Protein AF-A0A962QBE0-F1 (afdb_monomer_lite)

pLDDT: mean 89.93, std 5.44, range [68.56, 96.56]

Sequence (45 aa):
MSKSLKNVVNPDDIVEEYGADSLRLYEMYMAEFKDTAPWDTKNII

Foldseek 3Di:
DDPVVVPDDDVVVVCVVQNDVLVVVCVPPQDPPVDDGDDDSVPSD

Secondary structure (DSSP, 8-state):
--TTTT-PPPHHHHHHHH-HHHHHHHHHHHS-TTS-----GGGG-

Structure (mmCIF, N/CA/C/O backbone):
data_AF-A0A962QBE0-F1
#
_entry.id   AF-A0A962QBE0-F1
#
loop_
_atom_site.group_PDB
_atom_site.id
_atom_site.type_symbol
_atom_site.label_atom_id
_atom_site.label_alt_id
_atom_site.label_comp_id
_atom_site.label_asym_id
_atom_site.label_entity_id
_atom_site.label_seq_id
_atom_site.pdbx_PDB_ins_code
_atom_site.Cartn_x
_atom_site.Cartn_y
_atom_site.Cartn_z
_atom_site.occupancy
_atom_site.B_iso_or_equiv
_atom_site.auth_seq_id
_atom_site.auth_comp_id
_atom_site.auth_asym_id
_atom_site.auth_atom_id
_atom_site.pdbx_PDB_model_num
ATOM 1 N N . MET A 1 1 ? -3.027 -2.126 7.664 1.00 88.69 1 MET A N 1
ATOM 2 C CA . MET A 1 1 ? -4.250 -2.008 6.832 1.00 88.69 1 MET A CA 1
ATOM 3 C C . MET A 1 1 ? -5.340 -2.919 7.394 1.00 88.69 1 MET A C 1
ATOM 5 O O . MET A 1 1 ? -5.003 -3.994 7.874 1.00 88.69 1 MET A O 1
ATOM 9 N N . SER A 1 2 ? -6.615 -2.506 7.391 1.00 92.31 2 SER A N 1
ATOM 10 C CA . SER A 1 2 ? -7.743 -3.296 7.921 1.00 92.31 2 SER A CA 1
ATOM 11 C C . SER A 1 2 ? -9.032 -3.089 7.119 1.00 92.31 2 SER A C 1
ATOM 13 O O . SER A 1 2 ? -9.371 -1.970 6.733 1.00 92.31 2 SER A O 1
ATOM 15 N N . LYS A 1 3 ? -9.815 -4.166 6.957 1.00 92.50 3 LYS A N 1
ATOM 16 C CA . LYS A 1 3 ? -11.145 -4.129 6.323 1.00 92.50 3 LYS A CA 1
ATOM 17 C C . LYS A 1 3 ? -12.135 -3.248 7.093 1.00 92.50 3 LYS A C 1
ATOM 19 O O . LYS A 1 3 ? -12.918 -2.539 6.469 1.00 92.50 3 LYS A O 1
ATOM 24 N N . SER A 1 4 ? -12.081 -3.239 8.430 1.00 96.56 4 SER A N 1
ATOM 25 C CA . SER A 1 4 ? -12.967 -2.397 9.257 1.00 96.56 4 SER A CA 1
ATOM 26 C C . SER A 1 4 ? -12.681 -0.904 9.095 1.00 96.56 4 SER A C 1
ATOM 28 O O . SER A 1 4 ? -13.591 -0.088 9.192 1.00 96.56 4 SER A O 1
ATOM 30 N N . LEU A 1 5 ? -11.424 -0.563 8.801 1.00 93.12 5 LEU A N 1
ATOM 31 C CA . LEU A 1 5 ? -10.964 0.806 8.578 1.00 93.12 5 LEU A CA 1
ATOM 32 C C . LEU A 1 5 ? -11.067 1.234 7.108 1.00 93.12 5 LEU A C 1
ATOM 34 O O . LEU A 1 5 ? -10.710 2.364 6.791 1.00 93.12 5 LEU A O 1
ATOM 38 N N . LYS A 1 6 ? -11.542 0.346 6.218 1.00 90.69 6 LYS A N 1
ATOM 39 C CA . LYS A 1 6 ? -11.685 0.581 4.769 1.00 90.69 6 LYS A CA 1
ATOM 40 C C . LYS A 1 6 ? -10.424 1.171 4.114 1.00 90.69 6 LYS A C 1
ATOM 42 O O . LYS A 1 6 ? -10.523 1.944 3.171 1.00 90.69 6 LYS A O 1
ATOM 47 N N . ASN A 1 7 ? -9.245 0.797 4.613 1.00 93.25 7 ASN A N 1
ATOM 48 C CA . ASN A 1 7 ? -7.946 1.294 4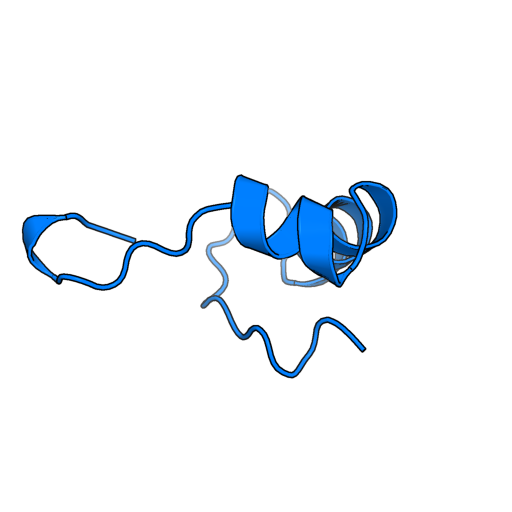.149 1.00 93.25 7 ASN A CA 1
ATOM 49 C C . ASN A 1 7 ? -7.047 0.161 3.634 1.00 93.25 7 ASN A C 1
ATOM 51 O O . ASN A 1 7 ? -5.836 0.165 3.849 1.00 93.25 7 ASN A O 1
ATOM 55 N N . VAL A 1 8 ? -7.655 -0.861 3.035 1.00 93.31 8 VAL A N 1
ATOM 56 C CA . VAL A 1 8 ? -6.917 -1.949 2.393 1.00 93.31 8 VAL A CA 1
ATOM 57 C C . VAL A 1 8 ? -6.502 -1.477 1.008 1.00 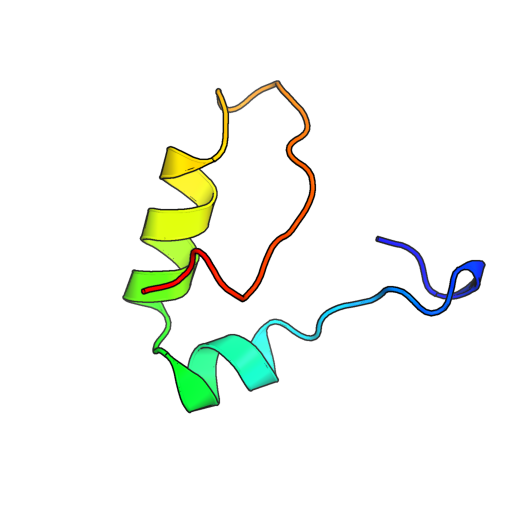93.31 8 VAL A C 1
ATOM 59 O O . VAL A 1 8 ? -7.361 -1.089 0.222 1.00 93.31 8 VAL A O 1
ATOM 62 N N . VAL A 1 9 ? -5.204 -1.528 0.731 1.00 92.81 9 VAL A N 1
ATOM 63 C CA . VAL A 1 9 ? -4.661 -1.397 -0.622 1.00 92.81 9 VAL A CA 1
ATOM 64 C C . VAL A 1 9 ? -4.513 -2.803 -1.183 1.00 92.81 9 VAL A C 1
ATOM 66 O O . VAL A 1 9 ? -3.980 -3.681 -0.501 1.00 92.81 9 VAL A O 1
ATOM 69 N N . ASN A 1 10 ? -5.051 -3.034 -2.379 1.00 93.62 10 ASN A N 1
ATOM 70 C CA . ASN A 1 10 ? -4.934 -4.321 -3.045 1.00 93.62 10 ASN A CA 1
ATOM 71 C C . ASN A 1 10 ? -3.571 -4.396 -3.755 1.00 93.62 10 ASN A C 1
ATOM 73 O O . ASN A 1 10 ? -3.313 -3.556 -4.616 1.00 93.62 10 ASN A O 1
ATOM 77 N N . PRO A 1 11 ? -2.688 -5.352 -3.413 1.00 93.56 11 PRO A N 1
ATOM 78 C CA . PRO A 1 11 ? -1.393 -5.475 -4.077 1.00 93.56 11 PRO A CA 1
ATOM 79 C C . PRO A 1 11 ? -1.522 -5.807 -5.567 1.00 93.56 11 PRO A C 1
ATOM 81 O O . PRO A 1 11 ? -0.652 -5.400 -6.328 1.00 93.56 11 PRO A O 1
ATOM 84 N N . ASP A 1 12 ? -2.594 -6.485 -5.994 1.00 96.00 12 ASP A N 1
ATOM 85 C CA . ASP A 1 12 ? -2.801 -6.817 -7.410 1.00 96.00 12 ASP A CA 1
ATOM 86 C C . ASP A 1 12 ? -2.912 -5.546 -8.267 1.00 96.00 12 ASP A C 1
ATOM 88 O O . ASP A 1 12 ? -2.253 -5.448 -9.299 1.00 96.00 12 ASP A O 1
ATOM 92 N N . ASP A 1 13 ? -3.649 -4.539 -7.783 1.00 94.81 13 ASP A N 1
ATOM 93 C CA . ASP A 1 13 ? -3.817 -3.248 -8.461 1.00 94.81 13 ASP A CA 1
ATOM 94 C C . ASP A 1 13 ? -2.460 -2.524 -8.604 1.00 94.81 13 ASP A C 1
ATOM 96 O O . ASP A 1 13 ? -2.142 -1.959 -9.648 1.00 94.81 13 ASP A O 1
ATOM 100 N N . ILE A 1 14 ? -1.616 -2.588 -7.565 1.00 94.50 14 ILE A N 1
ATOM 101 C CA . ILE A 1 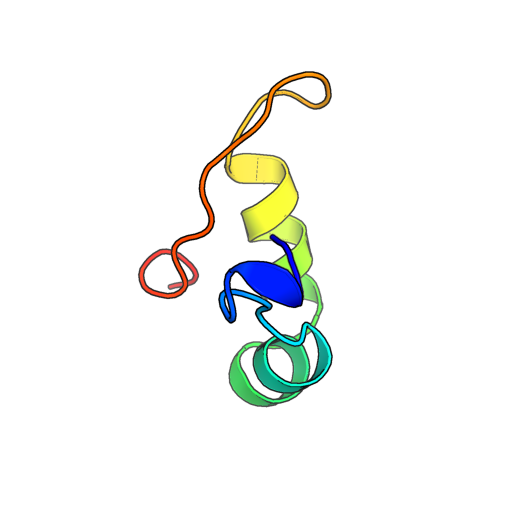14 ? -0.278 -1.973 -7.569 1.00 94.50 14 ILE A CA 1
ATOM 102 C C . ILE A 1 14 ? 0.665 -2.701 -8.531 1.00 94.50 14 ILE A C 1
ATOM 104 O O . ILE A 1 14 ? 1.461 -2.066 -9.222 1.00 94.50 14 ILE A O 1
ATOM 108 N N . VAL A 1 15 ? 0.589 -4.031 -8.590 1.00 95.69 15 VAL A N 1
ATOM 109 C CA . VAL A 1 15 ? 1.395 -4.838 -9.515 1.00 95.69 15 VAL A CA 1
ATOM 110 C C . VAL A 1 15 ? 0.973 -4.595 -10.963 1.00 95.69 15 VAL A C 1
ATOM 112 O O . VAL A 1 15 ? 1.845 -4.533 -11.829 1.00 95.69 15 VAL A O 1
ATOM 115 N N . GLU A 1 16 ? -0.324 -4.436 -11.231 1.00 96.25 16 GLU A N 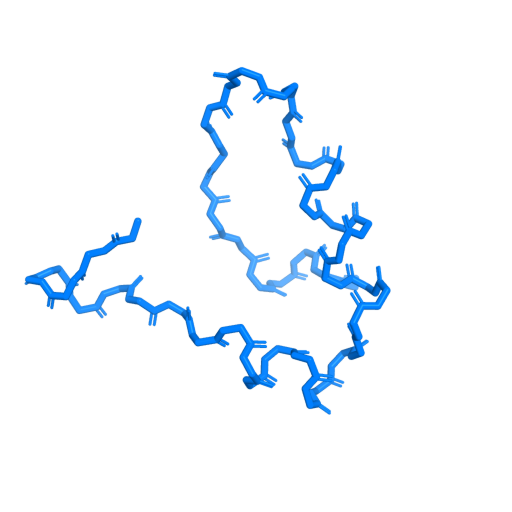1
ATOM 116 C CA . GLU A 1 16 ? -0.842 -4.121 -12.566 1.00 96.25 16 GLU A CA 1
ATOM 117 C C . GLU A 1 16 ? -0.392 -2.730 -13.047 1.00 96.25 16 GLU A C 1
ATOM 119 O O . GLU A 1 16 ? -0.037 -2.573 -14.215 1.00 96.25 16 GLU A O 1
ATOM 124 N N . GLU A 1 17 ? -0.343 -1.740 -12.150 1.00 94.25 17 GLU A N 1
ATOM 125 C CA . GLU A 1 17 ? 0.019 -0.357 -12.490 1.00 94.25 17 GLU A CA 1
ATOM 126 C C . GLU A 1 17 ? 1.540 -0.111 -12.538 1.00 94.25 17 GLU A C 1
ATOM 128 O O . GLU A 1 17 ? 2.033 0.539 -13.462 1.00 94.25 17 GLU A O 1
ATOM 133 N N . TYR A 1 18 ? 2.298 -0.640 -11.570 1.00 92.69 18 TYR A N 1
ATOM 134 C CA . TYR A 1 18 ? 3.717 -0.299 -11.361 1.00 92.69 18 TYR A CA 1
ATOM 135 C C . TYR A 1 18 ? 4.685 -1.477 -11.535 1.00 92.69 18 TYR A C 1
ATOM 137 O O . TYR A 1 18 ? 5.90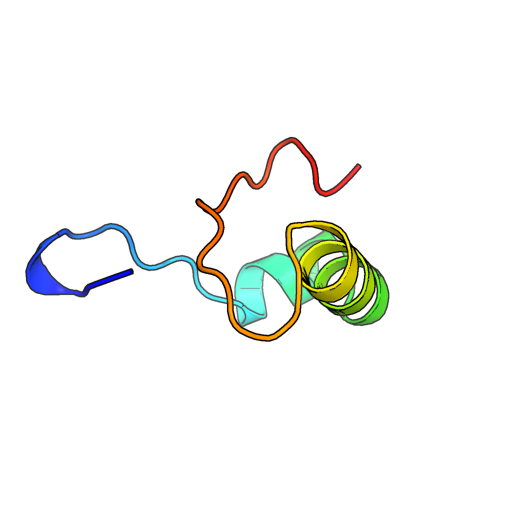2 -1.275 -11.599 1.00 92.69 18 TYR A O 1
ATOM 145 N N . GLY A 1 19 ? 4.174 -2.707 -11.616 1.00 94.81 19 GLY A N 1
ATOM 146 C CA . GLY A 1 19 ? 4.975 -3.925 -11.690 1.00 94.81 19 GLY A CA 1
ATOM 147 C C . GLY A 1 19 ? 5.404 -4.474 -10.326 1.00 94.81 19 GLY A C 1
ATOM 148 O O . GLY A 1 19 ? 5.546 -3.761 -9.330 1.00 94.81 19 GLY A O 1
ATOM 149 N N . ALA A 1 20 ? 5.644 -5.786 -10.290 1.00 96.06 20 ALA A N 1
ATOM 150 C CA . ALA A 1 20 ? 5.967 -6.505 -9.058 1.00 96.06 20 ALA A CA 1
ATOM 151 C C . ALA A 1 20 ? 7.307 -6.085 -8.431 1.00 96.06 20 ALA A C 1
ATOM 153 O O . ALA A 1 20 ? 7.422 -6.033 -7.207 1.00 96.06 20 ALA A O 1
ATOM 154 N N . ASP A 1 21 ? 8.314 -5.772 -9.248 1.00 95.62 21 ASP A N 1
ATOM 155 C CA . ASP A 1 21 ? 9.635 -5.394 -8.739 1.00 95.62 21 ASP A CA 1
ATOM 156 C C . ASP A 1 21 ? 9.619 -4.011 -8.078 1.00 95.62 21 ASP A C 1
ATOM 158 O O . ASP A 1 21 ? 10.240 -3.835 -7.030 1.00 95.62 21 ASP A O 1
ATOM 162 N N . SER A 1 22 ? 8.844 -3.063 -8.616 1.00 93.25 22 SER A N 1
ATOM 163 C CA . SER A 1 22 ? 8.646 -1.735 -8.021 1.00 93.25 22 SER A CA 1
ATOM 164 C C . SER A 1 22 ? 8.011 -1.839 -6.633 1.00 93.25 22 SER A C 1
ATOM 166 O O . SER A 1 22 ? 8.522 -1.252 -5.681 1.00 93.25 22 SER A O 1
ATOM 168 N N . LEU A 1 23 ? 6.961 -2.661 -6.489 1.00 93.06 23 LEU A N 1
ATOM 169 C CA . LEU A 1 23 ? 6.320 -2.933 -5.197 1.00 93.06 23 LEU A CA 1
ATOM 170 C C . LEU A 1 23 ? 7.318 -3.515 -4.186 1.00 93.06 23 LEU A C 1
ATOM 172 O O . LEU A 1 23 ? 7.432 -3.017 -3.069 1.00 93.06 23 LEU A O 1
ATOM 176 N N . ARG A 1 24 ? 8.068 -4.551 -4.576 1.00 93.31 24 ARG A N 1
ATOM 177 C CA . ARG A 1 24 ? 9.010 -5.227 -3.672 1.00 93.31 24 ARG A CA 1
ATOM 178 C C . ARG A 1 24 ? 10.160 -4.320 -3.251 1.00 93.31 24 ARG A C 1
ATOM 180 O O . ARG A 1 24 ? 10.552 -4.350 -2.090 1.00 93.31 24 ARG A O 1
ATOM 187 N N . LEU A 1 25 ? 10.715 -3.533 -4.172 1.00 91.75 25 LEU A N 1
ATOM 188 C CA . LEU A 1 25 ? 11.784 -2.585 -3.849 1.00 91.75 25 LEU A CA 1
ATOM 189 C C . LEU A 1 25 ? 11.286 -1.481 -2.919 1.00 91.75 25 LEU A C 1
ATOM 191 O O . LEU A 1 25 ? 11.964 -1.164 -1.944 1.00 91.75 25 LEU A O 1
ATOM 195 N N . TYR A 1 26 ? 10.091 -0.954 -3.184 1.00 91.12 26 TYR A N 1
ATOM 196 C CA . TYR A 1 26 ? 9.441 0.021 -2.319 1.00 91.12 26 TYR A CA 1
ATOM 197 C C . TYR A 1 26 ? 9.243 -0.528 -0.899 1.00 91.12 26 TYR A C 1
ATOM 199 O O . TYR A 1 26 ? 9.696 0.094 0.062 1.00 91.12 26 TYR A O 1
ATOM 207 N N . GLU A 1 27 ? 8.666 -1.728 -0.756 1.00 89.38 27 GLU A N 1
ATOM 208 C CA . GLU A 1 27 ? 8.458 -2.369 0.551 1.00 89.38 27 GLU A CA 1
ATOM 209 C C . GLU A 1 27 ? 9.765 -2.556 1.332 1.00 89.38 27 GLU A C 1
ATOM 211 O O . GLU A 1 27 ?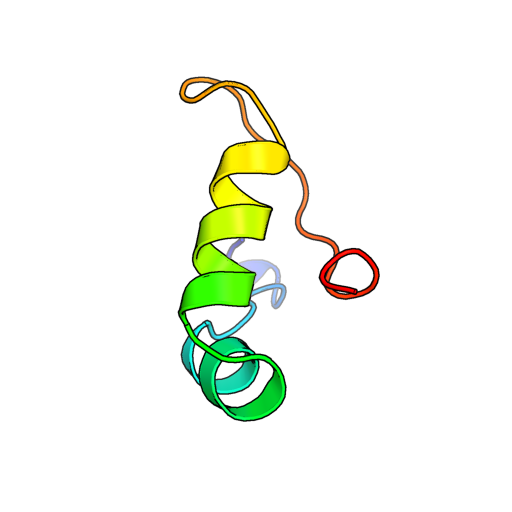 9.806 -2.284 2.531 1.00 89.38 27 GLU A O 1
ATOM 216 N N . MET A 1 28 ? 10.844 -2.983 0.666 1.00 89.62 28 MET A N 1
ATOM 217 C CA . MET A 1 28 ? 12.147 -3.179 1.317 1.00 89.62 28 MET A CA 1
ATOM 218 C C . MET A 1 28 ? 12.858 -1.863 1.666 1.00 89.62 28 MET A C 1
ATOM 220 O O . MET A 1 28 ? 13.764 -1.870 2.497 1.00 89.62 28 MET A O 1
ATOM 224 N N . TYR A 1 29 ? 12.489 -0.748 1.030 1.00 87.69 29 TYR A N 1
ATOM 225 C CA . TYR A 1 29 ? 13.083 0.567 1.280 1.00 87.69 29 TYR A CA 1
ATOM 226 C C . TYR A 1 29 ? 12.376 1.343 2.401 1.00 87.69 29 TYR A C 1
ATOM 228 O O . TYR A 1 29 ? 13.008 2.149 3.082 1.00 87.69 29 TYR A O 1
ATOM 236 N N . MET A 1 30 ? 11.075 1.115 2.605 1.00 86.88 30 MET A N 1
ATOM 237 C CA . MET A 1 30 ? 10.249 1.937 3.496 1.00 86.88 30 MET A CA 1
ATOM 238 C C . MET A 1 30 ? 10.661 1.917 4.974 1.00 86.88 30 MET A C 1
ATOM 240 O O . MET A 1 30 ? 10.471 2.918 5.665 1.00 86.88 30 MET A O 1
ATOM 244 N N . ALA A 1 31 ? 11.151 0.789 5.484 1.00 84.00 31 ALA A N 1
ATOM 245 C CA . ALA A 1 31 ? 11.569 0.652 6.876 1.00 84.00 31 ALA A CA 1
ATOM 246 C C . ALA A 1 31 ? 12.476 -0.566 7.069 1.00 84.00 31 ALA A C 1
ATOM 248 O O . ALA A 1 31 ? 12.591 -1.432 6.201 1.00 84.00 31 ALA A O 1
ATOM 249 N N . GLU A 1 32 ? 13.104 -0.650 8.241 1.00 86.81 32 GLU A N 1
ATOM 250 C CA . GLU A 1 32 ? 13.770 -1.877 8.663 1.00 86.81 32 GLU A CA 1
ATOM 251 C C . GLU A 1 32 ? 12.769 -3.036 8.758 1.00 86.81 32 GLU A C 1
ATOM 253 O O . GLU A 1 32 ? 11.599 -2.854 9.085 1.00 86.81 32 GLU A O 1
ATOM 258 N N . PHE A 1 33 ? 13.246 -4.262 8.542 1.00 80.50 33 PHE A N 1
ATOM 259 C CA . PHE A 1 33 ? 12.402 -5.459 8.427 1.00 80.50 33 PHE A CA 1
ATOM 260 C C . PHE A 1 33 ? 11.449 -5.709 9.615 1.00 80.50 33 PHE A C 1
ATOM 262 O O . PHE A 1 33 ? 10.449 -6.410 9.472 1.00 80.50 33 PHE A O 1
ATOM 269 N N . LYS A 1 34 ? 11.771 -5.195 10.808 1.00 84.19 34 LYS A N 1
ATOM 270 C CA . LYS A 1 34 ? 10.974 -5.392 12.031 1.00 84.19 34 LYS A CA 1
ATOM 271 C C . LYS A 1 34 ? 10.013 -4.245 12.328 1.00 84.19 34 LYS A C 1
ATOM 273 O O . LYS A 1 34 ? 9.140 -4.411 13.181 1.00 84.19 34 LYS A O 1
ATOM 278 N N . ASP A 1 35 ? 10.178 -3.121 11.647 1.00 86.75 35 ASP A N 1
ATOM 279 C CA . ASP A 1 35 ? 9.447 -1.900 11.930 1.00 86.75 35 ASP A CA 1
ATOM 280 C C . ASP A 1 35 ? 8.229 -1.772 11.018 1.00 86.75 35 ASP A C 1
ATOM 282 O O . ASP A 1 35 ? 8.158 -2.322 9.919 1.00 86.75 35 ASP A O 1
ATOM 286 N N . THR A 1 36 ? 7.224 -1.040 11.488 1.00 85.12 36 THR A N 1
ATOM 287 C CA . THR A 1 36 ? 6.023 -0.762 10.700 1.00 85.12 36 THR A CA 1
ATOM 288 C C . THR A 1 36 ? 6.172 0.563 9.966 1.00 85.12 36 THR A C 1
ATOM 290 O O . THR A 1 36 ? 6.369 1.592 10.612 1.00 85.12 36 THR A O 1
ATOM 293 N N . ALA A 1 37 ? 5.972 0.561 8.649 1.00 85.38 37 ALA A N 1
ATOM 294 C CA . ALA A 1 37 ? 5.870 1.773 7.842 1.00 85.38 37 ALA A CA 1
ATOM 295 C C . ALA A 1 37 ? 4.412 2.057 7.429 1.00 85.38 37 ALA A C 1
ATOM 297 O O . ALA A 1 37 ? 3.653 1.121 7.151 1.00 85.38 37 ALA A O 1
ATOM 298 N N . PRO A 1 38 ? 3.985 3.332 7.377 1.00 88.19 38 PRO A N 1
ATOM 299 C CA . PRO A 1 38 ? 2.729 3.701 6.737 1.00 88.19 38 PRO A CA 1
ATOM 300 C C . PRO A 1 38 ? 2.845 3.550 5.214 1.00 88.19 38 PRO A C 1
ATOM 302 O O . PRO A 1 38 ? 3.856 3.921 4.635 1.00 88.19 38 PRO A O 1
ATOM 305 N N . TRP A 1 39 ? 1.797 3.046 4.562 1.00 89.00 39 TRP A N 1
ATOM 306 C CA . TRP A 1 39 ? 1.747 2.928 3.102 1.00 89.00 39 TRP A CA 1
ATOM 307 C C . TRP A 1 39 ? 1.508 4.291 2.428 1.00 89.00 39 TRP A C 1
ATOM 309 O O . TRP A 1 39 ? 0.584 5.006 2.824 1.00 89.00 39 TRP A O 1
ATOM 319 N N . ASP A 1 40 ? 2.274 4.613 1.380 1.00 88.69 40 ASP A N 1
ATOM 320 C CA . ASP A 1 40 ? 2.078 5.797 0.530 1.00 88.69 40 ASP A CA 1
ATOM 321 C C . ASP A 1 40 ? 2.344 5.488 -0.954 1.00 88.69 40 ASP A C 1
ATOM 323 O O . ASP A 1 40 ? 3.487 5.510 -1.416 1.00 88.69 40 ASP A O 1
ATOM 327 N N . THR A 1 41 ? 1.268 5.268 -1.717 1.00 84.81 41 THR A N 1
ATOM 328 C CA . THR A 1 41 ? 1.323 4.963 -3.157 1.00 84.81 41 THR A CA 1
ATOM 329 C C . THR A 1 41 ? 2.060 6.034 -3.970 1.00 84.81 41 THR A C 1
ATOM 331 O O . THR A 1 41 ? 2.611 5.724 -5.020 1.00 84.81 41 THR A O 1
ATOM 334 N N . LYS A 1 42 ? 2.114 7.291 -3.500 1.00 84.25 42 LYS A N 1
ATOM 335 C CA . LYS A 1 42 ? 2.791 8.371 -4.236 1.00 84.25 42 LYS A CA 1
ATOM 336 C C . LYS A 1 42 ? 4.306 8.220 -4.267 1.00 84.25 42 LYS A C 1
ATOM 338 O O . LYS A 1 42 ? 4.926 8.812 -5.135 1.00 84.25 42 LYS A O 1
ATOM 343 N N . ASN A 1 43 ? 4.879 7.458 -3.338 1.00 81.88 43 ASN A N 1
ATOM 344 C CA . ASN A 1 43 ? 6.325 7.257 -3.229 1.00 81.88 43 ASN A CA 1
ATOM 345 C C . ASN A 1 43 ? 6.806 5.988 -3.953 1.00 81.88 43 ASN A C 1
ATOM 347 O O . ASN A 1 43 ? 7.946 5.574 -3.755 1.00 81.88 43 ASN A O 1
ATOM 351 N N . ILE A 1 44 ? 5.946 5.343 -4.750 1.00 81.44 44 ILE A N 1
ATOM 352 C CA . ILE A 1 44 ? 6.339 4.191 -5.575 1.00 81.44 44 ILE A CA 1
ATOM 353 C C . ILE A 1 44 ? 7.186 4.646 -6.786 1.00 81.44 44 ILE A C 1
ATOM 355 O O . ILE A 1 44 ? 7.958 3.843 -7.310 1.00 81.44 44 ILE A O 1
ATOM 359 N N . ILE A 1 45 ? 7.097 5.925 -7.193 1.00 68.56 45 ILE A N 1
ATOM 360 C CA . ILE A 1 45 ? 7.886 6.565 -8.266 1.00 68.56 45 ILE A CA 1
ATOM 361 C C . ILE A 1 45 ? 8.433 7.918 -7.804 1.00 68.56 45 ILE A C 1
ATOM 363 O O . ILE A 1 45 ? 7.659 8.681 -7.185 1.00 68.56 45 ILE A O 1
#

Radius of gyration: 11.05 Å; chains: 1; bounding box: 27×15×25 Å